Protein AF-A0A7X7XDA5-F1 (afdb_monomer_lite)

Structure (mmCIF, N/CA/C/O backbone):
data_AF-A0A7X7XDA5-F1
#
_entry.id   AF-A0A7X7XDA5-F1
#
loop_
_atom_site.group_PDB
_atom_site.id
_atom_site.type_symbol
_atom_site.label_atom_id
_atom_site.label_alt_id
_atom_site.label_comp_id
_atom_site.label_asym_id
_atom_site.label_entity_id
_atom_site.label_seq_id
_atom_site.pdbx_PDB_ins_code
_atom_site.Cartn_x
_atom_site.Cartn_y
_atom_site.Cartn_z
_atom_site.occupancy
_atom_site.B_iso_or_equiv
_atom_site.auth_seq_id
_atom_site.auth_comp_id
_atom_site.auth_asym_id
_atom_site.auth_atom_id
_atom_site.pdbx_PDB_model_num
ATOM 1 N N . MET A 1 1 ? 16.800 -7.570 -32.319 1.00 39.12 1 MET A N 1
ATOM 2 C CA . MET A 1 1 ? 18.073 -8.322 -32.331 1.00 39.12 1 MET A CA 1
ATOM 3 C C . MET A 1 1 ? 19.099 -7.488 -33.080 1.00 39.12 1 MET A C 1
ATOM 5 O O . MET A 1 1 ? 19.071 -7.454 -34.300 1.00 39.12 1 MET A O 1
ATOM 9 N N . ILE A 1 2 ? 19.906 -6.719 -32.349 1.00 33.66 2 ILE A N 1
ATOM 10 C CA . ILE A 1 2 ? 20.948 -5.842 -32.898 1.00 33.66 2 ILE A CA 1
ATOM 11 C C . ILE A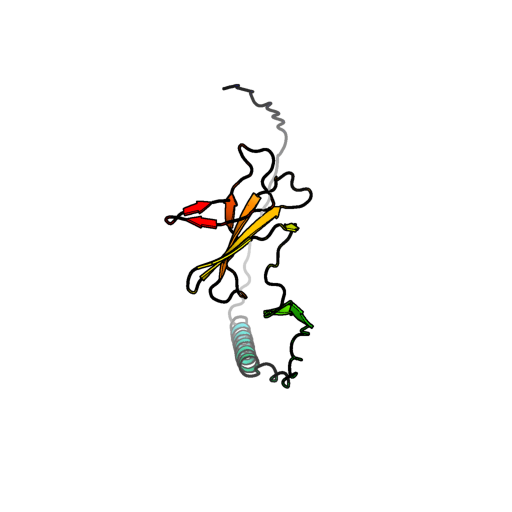 1 2 ? 22.221 -6.151 -32.111 1.00 33.66 2 ILE A C 1
ATOM 13 O O . ILE A 1 2 ? 22.225 -6.102 -30.884 1.00 33.66 2 ILE A O 1
ATOM 17 N N . LEU A 1 3 ? 23.253 -6.562 -32.842 1.00 28.28 3 LEU A N 1
ATOM 18 C CA . LEU A 1 3 ? 24.533 -7.056 -32.353 1.00 28.28 3 LEU A CA 1
ATOM 19 C C . LEU A 1 3 ? 25.552 -5.912 -32.460 1.00 28.28 3 LEU A C 1
ATOM 21 O O . LEU A 1 3 ? 25.827 -5.458 -33.569 1.00 28.28 3 LEU A O 1
ATOM 25 N N . ILE A 1 4 ? 26.128 -5.455 -31.347 1.00 42.25 4 ILE A N 1
ATOM 26 C CA . ILE A 1 4 ? 27.271 -4.527 -31.362 1.00 42.25 4 ILE A CA 1
ATOM 27 C C . ILE A 1 4 ? 28.432 -5.189 -30.611 1.00 42.25 4 ILE A C 1
ATOM 29 O O . ILE A 1 4 ? 28.297 -5.600 -29.461 1.00 42.25 4 ILE A O 1
ATOM 33 N N . ARG A 1 5 ? 29.551 -5.363 -31.327 1.00 36.38 5 ARG A N 1
ATOM 34 C CA . ARG A 1 5 ? 30.795 -6.017 -30.886 1.00 36.38 5 ARG A CA 1
ATOM 35 C C . ARG A 1 5 ? 31.570 -5.172 -29.855 1.00 36.38 5 ARG A C 1
ATOM 37 O O . ARG A 1 5 ? 31.504 -3.947 -29.923 1.00 36.38 5 ARG A O 1
ATOM 44 N N . PRO A 1 6 ? 32.372 -5.803 -28.974 1.00 40.53 6 PRO A N 1
ATOM 45 C CA . PRO A 1 6 ? 33.184 -5.113 -27.974 1.00 40.53 6 PRO A CA 1
ATOM 46 C C . PRO A 1 6 ? 34.532 -4.625 -28.535 1.00 40.53 6 PRO A C 1
ATOM 48 O O . PRO A 1 6 ? 35.171 -5.309 -29.338 1.00 40.53 6 PRO A O 1
ATOM 51 N N . LEU A 1 7 ? 34.985 -3.457 -28.069 1.00 41.34 7 LEU A N 1
ATOM 52 C CA . LEU A 1 7 ? 36.332 -2.936 -28.311 1.00 41.34 7 LEU A CA 1
ATOM 53 C C . LEU A 1 7 ? 37.3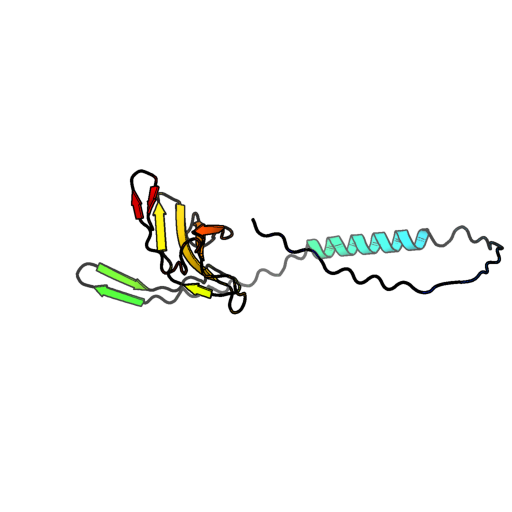05 -3.497 -27.266 1.00 41.34 7 LEU A C 1
ATOM 55 O O . LEU A 1 7 ? 37.193 -3.237 -26.071 1.00 41.34 7 LEU A O 1
ATOM 59 N N . ASN A 1 8 ? 38.258 -4.278 -27.764 1.00 33.28 8 ASN A N 1
ATOM 60 C CA . ASN A 1 8 ? 39.396 -4.840 -27.051 1.00 33.28 8 ASN A CA 1
ATOM 61 C C . ASN A 1 8 ? 40.519 -3.790 -27.002 1.00 33.28 8 ASN A C 1
ATOM 63 O O . ASN A 1 8 ? 40.954 -3.328 -28.057 1.00 33.28 8 ASN A O 1
ATOM 67 N N . HIS A 1 9 ? 41.050 -3.471 -25.821 1.00 40.97 9 HIS A N 1
ATOM 68 C CA . HIS A 1 9 ? 42.387 -2.884 -25.710 1.00 40.97 9 HIS A CA 1
ATOM 69 C C . HIS A 1 9 ? 43.246 -3.709 -24.754 1.00 40.97 9 HIS A C 1
ATOM 71 O O . HIS A 1 9 ? 43.226 -3.555 -23.538 1.00 40.97 9 HIS A O 1
ATOM 77 N N . ASP A 1 10 ? 44.008 -4.601 -25.380 1.00 37.84 10 ASP A N 1
ATOM 78 C CA . ASP A 1 10 ? 45.166 -5.296 -24.844 1.00 37.84 10 ASP A CA 1
ATOM 79 C C . ASP A 1 10 ? 46.350 -4.312 -24.786 1.00 37.84 10 ASP A C 1
ATOM 81 O O . ASP A 1 10 ? 46.727 -3.709 -25.798 1.00 37.84 10 ASP A O 1
ATOM 85 N N . ARG A 1 11 ? 46.950 -4.132 -23.606 1.00 44.34 11 ARG A N 1
ATOM 86 C CA . ARG A 1 11 ? 48.283 -3.529 -23.476 1.00 44.34 11 ARG A CA 1
ATOM 87 C C . ARG A 1 11 ? 49.084 -4.264 -22.402 1.00 44.34 11 ARG A C 1
ATOM 89 O O . ARG A 1 11 ? 49.070 -3.928 -21.223 1.00 44.34 11 ARG A O 1
ATOM 96 N N . LYS A 1 12 ? 49.799 -5.290 -22.863 1.00 36.97 12 LYS A N 1
ATOM 97 C CA . LYS A 1 12 ? 50.924 -5.960 -22.192 1.00 36.97 12 LYS A CA 1
ATOM 98 C C . LYS A 1 12 ? 52.064 -4.999 -21.808 1.00 36.97 12 LYS A C 1
ATOM 100 O O . LYS A 1 12 ? 52.259 -3.995 -22.491 1.00 36.97 12 LYS A O 1
ATOM 105 N N . ARG A 1 13 ? 52.919 -5.502 -20.889 1.00 39.94 13 ARG A N 1
ATOM 106 C CA . ARG A 1 13 ? 54.337 -5.172 -20.537 1.00 39.94 13 ARG A CA 1
ATOM 107 C C . ARG A 1 13 ? 54.482 -4.425 -19.198 1.00 39.94 13 ARG A C 1
ATOM 109 O O . ARG A 1 13 ? 53.873 -3.384 -19.048 1.00 39.94 13 ARG A O 1
ATOM 116 N N . ARG A 1 14 ? 55.288 -4.831 -18.200 1.00 34.84 14 ARG A N 1
ATOM 117 C CA . ARG A 1 14 ? 56.416 -5.789 -18.046 1.00 34.84 14 ARG A CA 1
ATOM 118 C C . ARG A 1 14 ? 56.572 -6.148 -16.541 1.00 34.84 14 ARG A C 1
ATOM 120 O O . ARG A 1 14 ? 56.428 -5.268 -15.704 1.00 34.84 14 ARG A O 1
ATOM 127 N N . LYS A 1 15 ? 56.957 -7.391 -16.234 1.00 41.78 15 LYS A N 1
ATOM 128 C CA . LYS A 1 15 ? 57.876 -7.814 -15.141 1.00 41.78 15 LYS A CA 1
ATOM 129 C C . LYS A 1 15 ? 59.110 -8.417 -15.852 1.00 41.78 15 LYS A C 1
ATOM 131 O O . LYS A 1 15 ? 58.894 -8.833 -17.001 1.00 41.78 15 LYS A O 1
ATOM 136 N N . PRO A 1 16 ? 60.349 -8.416 -15.305 1.00 46.09 16 PRO A N 1
ATOM 137 C CA . PRO A 1 16 ? 60.751 -9.451 -14.319 1.00 46.09 16 PRO A CA 1
ATOM 138 C C . PRO A 1 16 ? 61.961 -9.083 -13.388 1.00 46.09 16 PRO A C 1
ATOM 140 O O . PRO A 1 16 ? 62.569 -8.033 -13.574 1.00 46.09 16 PRO A O 1
ATOM 143 N N . ASP A 1 17 ? 62.103 -9.737 -12.221 1.00 41.41 17 ASP A N 1
ATOM 144 C CA . ASP A 1 17 ? 63.269 -10.546 -11.727 1.00 41.41 17 ASP A CA 1
ATOM 145 C C . ASP A 1 17 ? 63.807 -9.855 -10.436 1.00 41.41 17 ASP A C 1
ATOM 147 O O . ASP A 1 17 ? 63.590 -8.655 -10.288 1.00 41.41 17 ASP A O 1
ATOM 151 N N . ASP A 1 18 ? 64.421 -10.446 -9.407 1.00 36.78 18 ASP A N 1
ATOM 152 C CA . ASP A 1 18 ? 64.931 -11.791 -9.140 1.00 36.78 18 ASP A CA 1
ATOM 153 C C . ASP A 1 18 ? 65.142 -11.980 -7.611 1.00 36.78 18 ASP A C 1
ATOM 155 O O . ASP A 1 18 ? 65.090 -11.017 -6.845 1.00 36.78 18 ASP A O 1
ATOM 159 N N . GLU A 1 19 ? 65.330 -13.245 -7.227 1.00 42.03 19 GLU A N 1
ATOM 160 C CA . GLU A 1 19 ? 65.972 -13.873 -6.048 1.00 42.03 19 GLU A CA 1
ATOM 161 C C . GLU A 1 19 ? 66.459 -13.045 -4.827 1.00 42.03 19 GLU A C 1
ATOM 163 O O . GLU A 1 19 ? 67.133 -12.032 -4.951 1.00 42.03 19 GLU A O 1
ATOM 168 N N . ASP A 1 20 ? 66.192 -13.530 -3.598 1.00 40.00 20 ASP A N 1
ATOM 169 C CA . ASP A 1 20 ? 67.144 -14.411 -2.881 1.00 40.00 20 ASP A CA 1
ATOM 170 C C . ASP A 1 20 ? 66.702 -14.764 -1.437 1.00 40.00 20 ASP A C 1
ATOM 172 O O . ASP A 1 20 ? 66.225 -13.929 -0.664 1.00 40.00 20 ASP A O 1
ATOM 176 N N . ARG A 1 21 ? 66.891 -16.031 -1.045 1.00 43.22 21 ARG A N 1
ATOM 177 C CA . ARG A 1 21 ? 66.761 -16.545 0.338 1.00 43.22 21 ARG A CA 1
ATOM 178 C C . ARG A 1 21 ? 68.154 -16.864 0.883 1.00 43.22 21 ARG A C 1
ATOM 180 O O . ARG A 1 21 ? 68.959 -17.441 0.164 1.00 43.22 21 ARG A O 1
ATOM 187 N N . PRO A 1 22 ? 68.341 -16.768 2.211 1.00 43.38 22 PRO A N 1
ATOM 188 C CA . PRO A 1 22 ? 69.025 -17.862 2.903 1.00 43.38 22 PRO A CA 1
ATOM 189 C C . PRO A 1 22 ? 68.310 -18.349 4.173 1.00 43.38 22 PRO A C 1
ATOM 191 O O . PRO A 1 22 ? 67.566 -17.632 4.843 1.00 43.38 22 PRO A O 1
ATOM 194 N N . HIS A 1 23 ? 68.552 -19.623 4.490 1.00 39.31 23 HIS A N 1
ATOM 195 C CA . HIS A 1 23 ? 68.015 -20.372 5.625 1.00 39.31 23 HIS A CA 1
ATOM 196 C C . HIS A 1 23 ? 69.000 -20.461 6.817 1.00 39.31 23 HIS A C 1
ATOM 198 O O . HIS A 1 23 ? 70.199 -20.614 6.613 1.00 39.31 23 HIS A O 1
ATOM 204 N N . HIS A 1 24 ? 68.406 -20.564 8.026 1.00 36.28 24 HIS A N 1
ATOM 205 C CA . HIS A 1 24 ? 68.877 -21.177 9.300 1.00 36.28 24 HIS A CA 1
ATOM 206 C C . HIS A 1 24 ? 69.605 -20.296 10.349 1.00 36.28 24 HIS A C 1
ATOM 208 O O . HIS A 1 24 ? 70.224 -19.312 9.965 1.00 36.28 24 HIS A O 1
ATOM 214 N N . PRO A 1 25 ? 69.603 -20.646 11.671 1.00 43.91 25 PRO A N 1
ATOM 215 C CA . PRO A 1 25 ? 68.937 -21.752 12.385 1.00 43.91 25 PRO A CA 1
ATOM 216 C C . PRO A 1 25 ? 68.057 -21.335 13.599 1.00 43.91 25 PRO A C 1
ATOM 218 O O . PRO A 1 25 ? 67.990 -20.188 14.026 1.00 43.91 25 PRO A O 1
ATOM 221 N N . ARG A 1 26 ? 67.357 -22.334 14.158 1.00 42.75 26 ARG A N 1
ATOM 222 C CA . ARG A 1 26 ? 66.425 -22.266 15.299 1.00 42.75 26 ARG A CA 1
ATOM 223 C C . ARG A 1 26 ? 67.131 -22.009 16.640 1.00 42.75 26 ARG A C 1
ATOM 225 O O . ARG A 1 26 ? 68.045 -22.751 16.987 1.00 42.75 26 ARG A O 1
ATOM 232 N N . LEU A 1 27 ? 66.575 -21.114 17.462 1.00 40.00 27 LEU A N 1
ATOM 233 C CA . LEU A 1 27 ? 66.755 -21.118 18.919 1.00 40.00 27 LEU A CA 1
ATOM 234 C C . LEU A 1 27 ? 65.512 -21.714 19.595 1.00 40.00 27 LEU A C 1
ATOM 236 O O . LEU A 1 27 ? 64.383 -21.268 19.393 1.00 40.00 27 LEU A O 1
ATOM 240 N N . ARG A 1 28 ? 65.743 -22.771 20.378 1.00 46.34 28 ARG A N 1
ATOM 241 C CA . ARG A 1 28 ? 64.771 -23.395 21.279 1.00 46.34 28 ARG A CA 1
ATOM 242 C C . ARG A 1 28 ? 64.425 -22.421 22.408 1.00 46.34 28 ARG A C 1
ATOM 244 O O . ARG A 1 28 ? 65.319 -21.958 23.103 1.00 46.34 28 ARG A O 1
ATOM 251 N N . SER A 1 29 ? 63.139 -22.222 22.667 1.00 39.53 29 SER A N 1
ATOM 252 C CA . SER A 1 29 ? 62.645 -21.868 24.000 1.00 39.53 29 SER A CA 1
ATOM 253 C C . SER A 1 29 ? 61.237 -22.431 24.155 1.00 39.53 29 SER A C 1
ATOM 255 O O . SER A 1 29 ? 60.254 -21.926 23.616 1.00 39.53 29 SER A O 1
ATOM 257 N N . CYS A 1 30 ? 61.192 -23.586 24.810 1.00 46.97 30 CYS A N 1
ATOM 258 C CA . CYS A 1 30 ? 60.008 -24.337 25.179 1.00 46.97 30 CYS A CA 1
ATOM 259 C C . CYS A 1 30 ? 59.694 -23.976 26.640 1.00 46.97 30 CYS A C 1
ATOM 261 O O . CYS A 1 30 ? 60.605 -24.003 27.462 1.00 46.97 30 CYS A O 1
ATOM 263 N N . GLY A 1 31 ? 58.439 -23.653 26.971 1.00 49.94 31 GLY A N 1
ATOM 264 C CA . GLY A 1 31 ? 57.946 -23.784 28.351 1.00 49.94 31 GLY A CA 1
ATOM 265 C C . GLY A 1 31 ? 57.197 -22.604 28.976 1.00 49.94 31 GLY A C 1
ATOM 266 O O . GLY A 1 31 ? 56.306 -22.859 29.775 1.00 49.94 31 GLY A O 1
ATOM 267 N N . HIS A 1 32 ? 57.460 -21.339 28.617 1.00 46.62 32 HIS A N 1
ATOM 268 C CA . HIS A 1 32 ? 56.963 -20.216 29.444 1.00 46.62 32 HIS A CA 1
ATOM 269 C C . HIS A 1 32 ? 55.781 -19.400 28.872 1.00 46.62 32 HIS A C 1
ATOM 271 O O . HIS A 1 32 ? 55.113 -18.685 29.619 1.00 46.62 32 HIS A O 1
ATOM 277 N N . GLN A 1 33 ? 55.459 -19.524 27.576 1.00 48.72 33 GLN A N 1
ATOM 278 C CA . GLN A 1 33 ? 54.419 -18.702 26.922 1.00 48.72 33 GLN A CA 1
ATOM 279 C C . GLN A 1 33 ? 52.989 -19.270 26.978 1.00 48.72 33 GLN A C 1
ATOM 281 O O . GLN A 1 33 ? 52.034 -18.546 26.693 1.00 48.72 33 GLN A O 1
ATOM 286 N N . ARG A 1 34 ? 52.801 -20.550 27.328 1.00 49.25 34 ARG A N 1
ATOM 287 C CA . ARG A 1 34 ? 51.456 -21.160 27.346 1.00 49.25 34 ARG A CA 1
ATOM 288 C C . ARG A 1 34 ? 50.660 -20.854 28.618 1.00 49.25 34 ARG A C 1
ATOM 290 O O . ARG A 1 34 ? 49.444 -20.757 28.528 1.00 49.25 34 ARG A O 1
ATOM 297 N N . LEU A 1 35 ? 51.326 -20.621 29.752 1.00 47.84 35 LEU A N 1
ATOM 298 C CA . LEU A 1 35 ? 50.655 -20.392 31.040 1.00 47.84 35 LEU A CA 1
ATOM 299 C C . LEU A 1 35 ? 50.043 -18.980 31.164 1.00 47.84 35 LEU A C 1
ATOM 301 O O . LEU A 1 35 ? 48.992 -18.799 31.773 1.00 47.84 35 LEU A O 1
ATOM 305 N N . TRP A 1 36 ? 50.664 -17.978 30.534 1.00 44.03 36 TRP A N 1
ATOM 306 C CA . TRP A 1 36 ? 50.188 -16.587 30.569 1.00 44.03 36 TRP A CA 1
ATOM 307 C C . TRP A 1 36 ? 48.937 -16.369 29.709 1.00 44.03 36 TRP A C 1
ATOM 309 O O . TRP A 1 36 ? 48.087 -15.545 30.041 1.00 44.03 36 TRP A O 1
ATOM 319 N N . ARG A 1 37 ? 48.776 -17.150 28.632 1.00 49.97 37 ARG A N 1
ATOM 320 C CA . ARG A 1 37 ? 47.586 -17.084 27.771 1.00 49.97 37 ARG A CA 1
ATOM 321 C C . ARG A 1 37 ? 46.349 -17.688 28.434 1.00 49.97 37 ARG A C 1
ATOM 323 O O . ARG A 1 37 ? 45.258 -17.173 28.231 1.00 49.97 37 ARG A O 1
ATOM 330 N N . THR A 1 38 ? 46.504 -18.728 29.253 1.00 53.03 38 THR A N 1
ATOM 331 C CA . THR A 1 38 ? 45.379 -19.354 29.967 1.00 53.03 38 THR A CA 1
ATOM 332 C C . THR A 1 38 ? 44.853 -18.497 31.118 1.00 53.03 38 THR A C 1
ATOM 334 O O . THR A 1 38 ? 43.642 -18.412 31.292 1.00 53.03 38 THR A O 1
ATOM 337 N N . ILE A 1 39 ? 45.726 -17.798 31.856 1.00 57.38 39 ILE A N 1
ATOM 338 C CA . ILE A 1 39 ? 45.297 -16.891 32.938 1.00 57.38 39 ILE A CA 1
ATOM 339 C C . ILE A 1 39 ? 44.615 -15.640 32.362 1.00 57.38 39 ILE A C 1
ATOM 341 O O . ILE A 1 39 ? 43.573 -15.226 32.865 1.00 57.38 39 ILE A O 1
ATOM 345 N N . GLY A 1 40 ? 45.136 -15.090 31.257 1.00 51.47 40 GLY A N 1
ATOM 346 C CA . GLY A 1 40 ? 44.501 -13.967 30.560 1.00 51.47 40 GLY A CA 1
ATOM 347 C C . GLY A 1 40 ? 43.111 -14.301 30.001 1.00 51.47 40 GLY A C 1
ATOM 348 O O . GLY A 1 40 ? 42.211 -13.470 30.072 1.00 51.47 40 GLY A O 1
ATOM 349 N N . LEU A 1 41 ? 42.907 -15.527 29.505 1.00 55.84 41 LEU A N 1
ATOM 350 C CA . LEU A 1 41 ? 41.612 -15.972 28.975 1.00 55.84 41 LEU A CA 1
ATOM 351 C C . LEU A 1 41 ? 40.568 -16.213 30.085 1.00 55.84 41 LEU A C 1
ATOM 353 O O . LEU A 1 41 ? 39.396 -15.900 29.896 1.00 55.84 41 LEU A O 1
ATOM 357 N N . LEU A 1 42 ? 40.988 -16.717 31.253 1.00 55.56 42 LEU A N 1
ATOM 358 C CA . LEU A 1 42 ? 40.102 -16.931 32.408 1.00 55.56 42 LEU A CA 1
ATOM 359 C C . LEU A 1 42 ? 39.654 -15.614 33.066 1.00 55.56 42 LEU A C 1
ATOM 361 O O . LEU A 1 42 ? 38.502 -15.504 33.478 1.00 55.56 42 LEU A O 1
ATOM 365 N N . LEU A 1 43 ? 40.514 -14.589 33.101 1.00 52.25 43 LEU A N 1
ATOM 366 C CA . LEU A 1 43 ? 40.148 -13.251 33.592 1.00 52.25 43 LEU A CA 1
ATOM 367 C C . LEU A 1 43 ? 39.185 -12.510 32.646 1.00 52.25 43 LEU A C 1
ATOM 369 O O . LEU A 1 43 ? 38.296 -11.802 33.113 1.00 52.25 43 LEU A O 1
ATOM 373 N N . LEU A 1 44 ? 39.308 -12.712 31.330 1.00 52.75 44 LEU A N 1
ATOM 374 C CA . LEU A 1 44 ? 38.376 -12.160 30.337 1.00 52.75 44 LEU A CA 1
ATOM 375 C C . LEU A 1 44 ? 36.983 -12.810 30.406 1.00 52.75 44 LEU A C 1
ATOM 377 O O . LEU A 1 44 ? 35.977 -12.113 30.275 1.00 52.75 44 LEU A O 1
ATOM 381 N N . LEU A 1 45 ? 36.901 -14.117 30.674 1.00 54.44 45 LEU A N 1
ATOM 382 C CA . LEU A 1 45 ? 35.618 -14.807 30.856 1.00 54.44 45 LEU A CA 1
ATOM 383 C C . LEU A 1 45 ? 34.909 -14.388 32.157 1.00 54.44 45 LEU A C 1
ATOM 385 O O . LEU A 1 45 ? 33.706 -14.149 32.136 1.00 54.44 45 LEU A O 1
ATOM 389 N N . ALA A 1 46 ? 35.642 -14.177 33.256 1.00 50.69 46 ALA A N 1
ATOM 390 C CA . ALA A 1 46 ? 35.047 -13.717 34.517 1.00 50.69 46 ALA A CA 1
ATOM 391 C C . ALA A 1 46 ? 34.503 -12.271 34.454 1.00 50.69 46 ALA A C 1
ATOM 393 O O . ALA A 1 46 ? 33.512 -11.949 35.106 1.00 50.69 46 ALA A O 1
ATOM 394 N N . LEU A 1 47 ? 35.106 -11.399 33.634 1.00 48.00 47 LEU A N 1
ATOM 395 C CA . LEU A 1 47 ? 34.586 -10.047 33.368 1.00 48.00 47 LEU A CA 1
ATOM 396 C C . LEU A 1 47 ? 33.353 -10.046 32.449 1.00 48.00 47 LEU A C 1
ATOM 398 O O . LEU A 1 47 ? 32.578 -9.091 32.472 1.00 48.00 47 LEU A O 1
ATOM 402 N N . SER A 1 48 ? 33.147 -11.116 31.676 1.00 47.69 48 SER A N 1
ATOM 403 C CA . SER A 1 48 ? 31.968 -11.279 30.817 1.00 47.69 48 SER A CA 1
ATOM 404 C C . SER A 1 48 ? 30.715 -11.588 31.643 1.00 47.69 48 SER A C 1
ATOM 406 O O . SER A 1 48 ? 29.666 -10.997 31.402 1.00 47.69 48 SER A O 1
ATOM 408 N N . ASP A 1 49 ? 30.828 -12.445 32.664 1.00 43.62 49 ASP A N 1
ATOM 409 C CA . ASP A 1 49 ? 29.686 -12.829 33.511 1.00 43.62 49 ASP A CA 1
ATOM 410 C C . ASP A 1 49 ? 29.225 -11.703 34.450 1.00 43.62 49 ASP A C 1
ATOM 412 O O . ASP A 1 49 ? 28.028 -11.545 34.697 1.00 43.62 49 ASP A O 1
ATOM 416 N N . ALA A 1 50 ? 30.141 -10.853 34.925 1.00 46.91 50 ALA A N 1
ATOM 417 C CA . ALA A 1 50 ? 29.775 -9.705 35.759 1.00 46.91 50 ALA A CA 1
ATOM 418 C C . ALA A 1 50 ? 29.025 -8.607 34.975 1.00 46.91 50 ALA A C 1
ATOM 420 O O . ALA A 1 50 ? 28.193 -7.902 35.545 1.00 46.91 50 ALA A O 1
ATOM 421 N N . ALA A 1 51 ? 29.280 -8.476 33.668 1.00 47.62 51 ALA A N 1
ATOM 422 C CA . ALA A 1 51 ? 28.598 -7.507 32.808 1.00 47.62 51 ALA A CA 1
ATOM 423 C C . ALA A 1 51 ? 27.210 -7.986 32.334 1.00 47.62 51 ALA A C 1
ATOM 425 O O . ALA A 1 51 ? 26.369 -7.161 31.988 1.00 47.62 51 ALA A O 1
ATOM 426 N N . VAL A 1 52 ? 26.947 -9.299 32.347 1.00 49.72 52 VAL A N 1
ATOM 427 C CA . VAL A 1 52 ? 25.660 -9.885 31.922 1.00 49.72 52 VAL A CA 1
ATOM 428 C C . VAL A 1 52 ? 24.594 -9.838 33.030 1.00 49.72 52 VAL A C 1
ATOM 430 O O . VAL A 1 52 ? 23.402 -9.835 32.728 1.00 49.72 52 VAL A O 1
ATOM 433 N N . LEU A 1 53 ? 24.985 -9.724 34.305 1.00 49.34 53 LEU A N 1
ATOM 434 C CA . LEU A 1 53 ? 24.047 -9.637 35.439 1.00 49.34 53 LEU A CA 1
ATOM 435 C C . LEU A 1 53 ? 23.695 -8.207 35.876 1.00 49.34 53 LEU A C 1
ATOM 437 O O . LEU A 1 53 ? 22.734 -8.015 36.621 1.00 49.34 53 LEU A O 1
ATOM 441 N N . ALA A 1 54 ? 24.408 -7.193 35.386 1.00 48.97 54 ALA A N 1
ATOM 442 C CA . ALA A 1 54 ? 24.019 -5.798 35.550 1.00 48.97 54 ALA A CA 1
ATOM 443 C C . ALA A 1 54 ? 23.129 -5.377 34.372 1.00 48.97 54 ALA A C 1
ATOM 445 O O . ALA A 1 54 ? 23.565 -4.693 33.447 1.00 48.97 54 ALA A O 1
ATOM 446 N N . GLY A 1 55 ? 21.865 -5.811 34.393 1.00 54.31 55 GLY A N 1
ATOM 447 C CA . GLY A 1 55 ? 20.853 -5.237 33.509 1.00 54.31 55 GLY A CA 1
ATOM 448 C C . GLY A 1 55 ? 20.843 -3.706 33.652 1.00 54.31 55 GLY A C 1
ATOM 449 O O . GLY A 1 55 ? 21.077 -3.205 34.758 1.00 54.31 55 GLY A O 1
ATOM 450 N N . PRO A 1 56 ? 20.611 -2.943 32.566 1.00 60.19 56 PRO A N 1
ATOM 451 C CA . PRO A 1 56 ? 20.543 -1.489 32.653 1.00 60.19 56 PRO A CA 1
ATOM 452 C C . PRO A 1 56 ? 19.542 -1.100 33.749 1.00 60.19 56 PRO A C 1
ATOM 454 O O . PRO A 1 56 ? 18.492 -1.746 33.849 1.00 60.19 56 PRO A O 1
ATOM 457 N N . PRO A 1 57 ? 19.840 -0.085 34.586 1.00 53.06 57 PRO A N 1
ATOM 458 C CA . PRO A 1 57 ? 18.897 0.358 35.600 1.00 53.06 57 PRO A CA 1
ATOM 459 C C . PRO A 1 57 ? 17.575 0.648 34.900 1.00 53.06 57 PRO A C 1
ATOM 461 O O . PRO A 1 57 ? 17.552 1.372 33.900 1.00 53.06 57 PRO A O 1
ATOM 464 N N . ALA A 1 58 ? 16.501 0.020 35.388 1.00 53.19 58 ALA A N 1
ATOM 465 C CA . ALA A 1 58 ? 15.155 0.232 34.889 1.00 53.19 58 ALA A CA 1
ATOM 466 C C . ALA A 1 58 ? 14.944 1.741 34.783 1.00 53.19 58 ALA A C 1
ATOM 468 O O . ALA A 1 58 ? 14.952 2.440 35.798 1.00 53.19 58 ALA A O 1
ATOM 469 N N . ALA A 1 59 ? 14.850 2.245 33.549 1.00 53.84 59 ALA A N 1
ATOM 470 C CA . ALA A 1 59 ? 14.562 3.643 33.312 1.00 53.84 59 ALA A CA 1
ATOM 471 C C . ALA A 1 59 ? 13.280 3.940 34.086 1.00 53.84 59 ALA A C 1
ATOM 473 O O . ALA A 1 59 ? 12.232 3.358 33.793 1.00 53.84 59 ALA A O 1
ATOM 474 N N . ALA A 1 60 ? 13.405 4.764 35.131 1.00 48.94 60 ALA A N 1
ATOM 475 C CA . ALA A 1 60 ? 12.287 5.217 35.934 1.00 48.94 60 ALA A CA 1
ATOM 476 C C . ALA A 1 60 ? 11.190 5.647 34.964 1.00 48.94 60 ALA A C 1
ATOM 478 O O . ALA A 1 60 ? 11.443 6.462 34.075 1.00 48.94 60 ALA A O 1
ATOM 479 N N . GLY A 1 61 ? 10.030 4.995 35.072 1.00 48.16 61 GLY A N 1
ATOM 480 C CA . GLY A 1 61 ? 8.954 5.086 34.101 1.00 48.16 61 GLY A CA 1
ATOM 481 C C . GLY A 1 61 ? 8.587 6.536 33.841 1.00 48.16 61 GLY A C 1
ATOM 482 O O . GLY A 1 61 ? 7.837 7.140 34.604 1.00 48.16 61 GLY A O 1
ATOM 483 N N . ALA A 1 62 ? 9.100 7.085 32.743 1.00 50.19 62 ALA A N 1
ATOM 484 C CA . ALA A 1 62 ? 8.541 8.278 32.158 1.00 50.19 62 ALA A CA 1
ATOM 485 C C . ALA A 1 62 ? 7.123 7.887 31.749 1.00 50.19 62 ALA A C 1
ATOM 487 O O . ALA A 1 62 ? 6.926 7.104 30.815 1.00 50.19 62 ALA A O 1
ATOM 488 N N . THR A 1 63 ? 6.134 8.374 32.491 1.00 50.31 63 THR A N 1
ATOM 489 C CA . THR A 1 63 ? 4.735 8.340 32.085 1.00 50.31 63 THR A CA 1
ATOM 490 C C . THR A 1 63 ? 4.665 9.009 30.720 1.00 50.31 63 THR A C 1
ATOM 492 O O . THR A 1 63 ? 4.724 10.231 30.596 1.00 50.31 63 THR A O 1
ATOM 495 N N . ARG A 1 64 ? 4.639 8.192 29.660 1.00 60.31 64 ARG A N 1
ATOM 496 C CA . ARG A 1 64 ? 4.553 8.668 28.283 1.00 60.31 64 ARG A CA 1
ATOM 497 C C . ARG A 1 64 ? 3.270 9.479 28.190 1.00 60.31 64 ARG A C 1
ATOM 499 O O . ARG A 1 64 ? 2.182 8.912 28.290 1.00 60.31 64 ARG A O 1
ATOM 506 N N . ALA A 1 65 ? 3.412 10.796 28.046 1.00 63.00 65 ALA A N 1
ATOM 507 C CA . ALA A 1 65 ? 2.286 11.694 27.858 1.00 63.00 65 ALA A CA 1
ATOM 508 C C . ALA A 1 65 ? 1.374 11.119 26.767 1.00 63.00 65 ALA A C 1
ATOM 510 O O . ALA A 1 65 ? 1.857 10.660 25.722 1.00 63.00 65 ALA A O 1
ATOM 511 N N . ALA A 1 66 ? 0.067 11.089 27.038 1.00 63.28 66 ALA A N 1
ATOM 512 C CA . ALA A 1 66 ? -0.906 10.610 26.071 1.00 63.28 66 ALA A CA 1
ATOM 513 C C . ALA A 1 66 ? -0.707 11.375 24.748 1.00 63.28 66 ALA A C 1
ATOM 515 O O . ALA A 1 66 ? -0.480 12.589 24.780 1.00 63.28 66 ALA A O 1
ATOM 516 N N . PRO A 1 67 ? -0.745 10.700 23.584 1.00 69.44 67 PRO A N 1
ATOM 517 C CA . PRO A 1 67 ? -0.453 11.368 22.326 1.00 69.44 67 PRO A CA 1
ATOM 518 C C . PRO A 1 67 ? -1.467 12.487 22.098 1.00 69.44 67 PRO A C 1
ATOM 520 O O . PRO A 1 67 ? -2.668 12.256 22.268 1.00 69.44 67 PRO A O 1
ATOM 523 N N . ALA A 1 68 ? -0.988 13.668 21.701 1.00 80.31 68 ALA A N 1
ATOM 524 C CA . ALA A 1 68 ? -1.837 14.818 21.418 1.00 80.31 68 ALA A CA 1
ATOM 525 C C . ALA A 1 68 ? -2.953 14.413 20.443 1.00 80.31 68 ALA A C 1
ATOM 527 O O . ALA A 1 68 ? -2.683 13.902 19.354 1.00 80.31 68 ALA A O 1
ATOM 528 N N . SER A 1 69 ? -4.201 14.616 20.860 1.00 87.88 69 SER A N 1
ATOM 529 C CA . SER A 1 69 ? -5.384 14.326 20.057 1.00 87.88 69 SER A CA 1
ATOM 530 C C . SER A 1 69 ? -6.188 15.605 19.861 1.00 87.88 69 SER A C 1
ATOM 532 O O . SER A 1 69 ? -6.324 16.417 20.775 1.00 87.88 69 SER A O 1
ATOM 534 N N . LYS A 1 70 ? -6.690 15.804 18.646 1.00 92.75 70 LYS A N 1
ATOM 535 C CA . LYS A 1 70 ? -7.689 16.820 18.318 1.00 92.75 70 LYS A CA 1
ATOM 536 C C . LYS A 1 70 ? -8.937 16.097 17.852 1.00 92.75 70 LYS A C 1
ATOM 538 O O . LYS A 1 70 ? -8.833 15.144 17.084 1.00 92.75 70 LYS A O 1
ATOM 543 N N . SER A 1 71 ? -10.102 16.544 18.298 1.00 93.81 71 SER A N 1
ATOM 544 C CA . SER A 1 71 ? -11.375 16.019 17.816 1.00 93.81 71 SER A CA 1
ATOM 545 C C . SER A 1 71 ? -12.318 17.148 17.433 1.00 93.81 71 SER A C 1
ATOM 547 O O . SER A 1 71 ? -12.227 18.249 17.976 1.00 93.81 71 SER A O 1
ATOM 549 N N . VAL A 1 72 ? -13.182 16.886 16.458 1.00 96.06 72 VAL A N 1
ATOM 550 C CA . VAL A 1 72 ? -14.223 17.810 16.008 1.00 96.06 72 VAL A CA 1
ATOM 551 C C . VAL A 1 72 ? -15.481 17.021 15.666 1.00 96.06 72 VAL A C 1
ATOM 553 O O . VAL A 1 72 ? -15.409 15.968 15.030 1.00 96.06 72 VAL A O 1
ATOM 556 N N . SER A 1 73 ? -16.635 17.523 16.092 1.00 96.44 73 SER A N 1
ATOM 557 C CA . SER A 1 73 ? -17.925 16.962 15.696 1.00 96.44 73 SER A CA 1
ATOM 558 C C . SER A 1 73 ? -18.280 17.427 14.286 1.00 96.44 73 SER A C 1
ATOM 560 O O . SER A 1 73 ? -18.239 18.621 13.994 1.00 96.44 73 SER A O 1
ATOM 562 N N . VAL A 1 74 ? -18.637 16.490 13.411 1.00 95.94 74 VAL A N 1
ATOM 563 C CA . VAL A 1 74 ? -19.041 16.747 12.023 1.00 95.94 74 VAL A CA 1
ATOM 564 C C . VAL A 1 74 ? -20.370 16.034 11.784 1.00 95.94 74 VAL A C 1
ATOM 566 O O . VAL A 1 74 ? -20.420 14.821 11.577 1.00 95.94 74 VAL A O 1
ATOM 569 N N . GLY A 1 75 ? -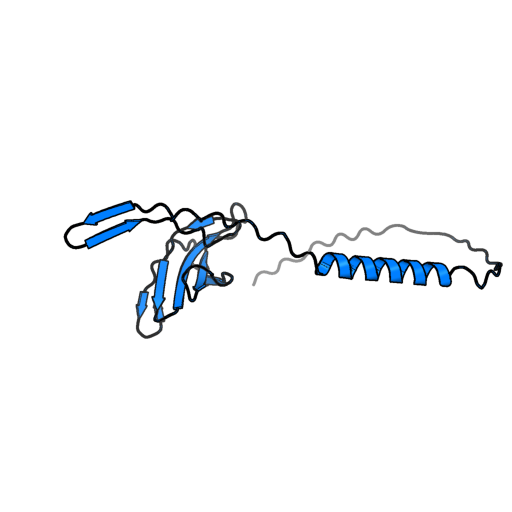21.471 16.785 11.872 1.00 94.31 75 GLY A N 1
ATOM 570 C CA . GLY A 1 75 ? -22.817 16.206 11.898 1.00 94.31 75 GLY A CA 1
ATOM 571 C C . GLY A 1 75 ? -22.997 15.277 13.104 1.00 94.31 75 GLY A C 1
ATOM 572 O O . GLY A 1 75 ? -22.722 15.671 14.233 1.00 94.31 75 GLY A O 1
ATOM 573 N N . GLY A 1 76 ? -23.433 14.037 12.858 1.00 95.56 76 GLY A N 1
ATOM 574 C CA . GLY A 1 76 ? -23.564 12.984 13.878 1.00 95.56 76 GLY A CA 1
ATOM 575 C C . GLY A 1 76 ? -22.279 12.198 14.178 1.00 95.56 76 GLY A C 1
ATOM 576 O O . GLY A 1 76 ? -22.341 11.195 14.882 1.00 95.56 76 GLY A O 1
ATOM 577 N N . TRP A 1 77 ? -21.131 12.611 13.634 1.00 96.06 77 TRP A N 1
ATOM 578 C CA . TRP A 1 77 ? -19.851 11.908 13.764 1.00 96.06 77 TRP A CA 1
ATOM 579 C C . TRP A 1 77 ? -18.832 12.729 14.554 1.00 96.06 77 TRP A C 1
ATOM 581 O O . TRP A 1 77 ? -18.923 13.953 14.619 1.00 96.06 77 TRP A O 1
ATOM 591 N N . VAL A 1 78 ? -17.813 12.062 15.101 1.00 95.06 78 VAL A N 1
ATOM 592 C CA . VAL A 1 78 ? -16.635 12.711 15.691 1.00 95.06 78 VAL A CA 1
ATOM 593 C C . VAL A 1 78 ? -15.411 12.328 14.871 1.00 95.06 78 VAL A C 1
ATOM 595 O O . VAL A 1 78 ? -15.026 11.161 14.822 1.00 95.06 78 VAL A O 1
ATOM 598 N N . ALA A 1 79 ? -14.786 13.313 14.234 1.00 94.00 79 ALA A N 1
ATOM 599 C CA . ALA A 1 79 ? -13.497 13.138 13.586 1.00 94.00 79 ALA A CA 1
ATOM 600 C C . ALA A 1 79 ? -12.391 13.323 14.627 1.00 94.00 79 ALA A C 1
ATOM 602 O O . ALA A 1 79 ? -12.371 14.329 15.335 1.00 94.00 79 ALA A O 1
ATOM 603 N N . VAL A 1 80 ? -11.464 12.368 14.717 1.00 91.75 80 VAL A N 1
ATOM 604 C CA . VAL A 1 80 ? -10.324 12.412 15.642 1.00 91.75 80 VAL A CA 1
ATOM 605 C C . VAL A 1 80 ? -9.029 12.357 14.842 1.00 91.75 80 VAL A C 1
ATOM 607 O O . VAL A 1 80 ? -8.833 11.463 14.025 1.00 91.75 80 VAL A O 1
ATOM 610 N N . SER A 1 81 ? -8.126 13.297 15.105 1.00 91.06 81 SER A N 1
ATOM 611 C CA . SER A 1 81 ? -6.755 13.289 14.606 1.00 91.06 81 SER A CA 1
ATOM 612 C C . SER A 1 81 ? -5.799 13.113 15.775 1.00 91.06 81 SER A C 1
ATOM 614 O O . SER A 1 81 ? -5.808 13.895 16.729 1.00 91.06 81 SER A O 1
ATOM 616 N N . GLN A 1 82 ? -4.979 12.069 15.717 1.00 89.25 82 GLN A N 1
ATOM 617 C CA . GLN A 1 82 ? -3.986 11.773 16.737 1.00 89.25 82 GLN A CA 1
ATOM 618 C C . GLN A 1 82 ? -2.733 11.211 16.078 1.00 89.25 82 GLN A C 1
ATOM 620 O O . GLN A 1 82 ? -2.764 10.149 15.457 1.00 89.25 82 GLN A O 1
ATOM 625 N N . TYR A 1 83 ? -1.610 11.898 16.262 1.00 88.25 83 TYR A N 1
ATOM 626 C CA . TYR A 1 83 ? -0.322 11.336 15.882 1.00 88.25 83 TYR A CA 1
ATOM 627 C C . TYR A 1 83 ? 0.069 10.251 16.888 1.00 88.25 83 TYR A C 1
ATOM 629 O O . TYR A 1 83 ? 0.152 10.507 18.090 1.00 88.25 83 TYR A O 1
ATOM 637 N N . ARG A 1 84 ? 0.304 9.029 16.404 1.00 84.62 84 ARG A N 1
ATOM 638 C CA . ARG A 1 84 ? 0.775 7.909 17.233 1.00 84.62 84 ARG A CA 1
ATOM 639 C C . ARG A 1 84 ? 2.284 7.752 17.122 1.00 84.62 84 ARG A C 1
ATOM 641 O O . ARG A 1 84 ? 2.985 7.866 18.126 1.00 84.62 84 ARG A O 1
ATOM 648 N N . GLN A 1 85 ? 2.751 7.485 15.907 1.00 89.25 85 GLN A N 1
ATOM 649 C CA . GLN A 1 85 ? 4.159 7.375 15.543 1.00 89.25 85 GLN A CA 1
ATOM 650 C C . GLN A 1 85 ? 4.313 7.304 14.022 1.00 89.25 85 GLN A C 1
ATOM 652 O O . GLN A 1 85 ? 3.344 7.066 13.300 1.00 89.25 85 GLN A O 1
ATOM 657 N N . LYS A 1 86 ? 5.549 7.461 13.553 1.00 90.19 86 LYS A N 1
ATOM 658 C CA . LYS A 1 86 ? 5.955 7.132 12.189 1.00 90.19 86 LYS A CA 1
ATOM 659 C C . LYS A 1 86 ? 6.110 5.612 12.076 1.00 90.19 86 LYS A C 1
ATOM 661 O O . LYS A 1 86 ? 6.713 4.999 12.949 1.00 90.19 86 LYS A O 1
ATOM 666 N N . VAL A 1 87 ? 5.547 5.021 11.023 1.00 91.94 87 VAL A N 1
ATOM 667 C CA . VAL A 1 87 ? 5.512 3.554 10.826 1.00 91.94 87 VAL A CA 1
ATOM 668 C C . VAL A 1 87 ? 6.350 3.068 9.641 1.00 91.94 87 VAL A C 1
ATOM 670 O O . VAL A 1 87 ? 6.597 1.876 9.509 1.00 91.94 87 VAL A O 1
ATOM 673 N N . LEU A 1 88 ? 6.838 3.983 8.801 1.00 89.38 88 LEU A N 1
ATOM 674 C CA . LEU A 1 88 ? 7.706 3.682 7.662 1.00 89.38 88 LEU A CA 1
ATOM 675 C C . LEU A 1 88 ? 9.002 4.484 7.785 1.00 89.38 88 LEU A C 1
ATOM 677 O O . LEU A 1 88 ? 8.967 5.712 7.857 1.00 89.38 88 LEU A O 1
ATOM 681 N N . TYR A 1 89 ? 10.143 3.793 7.808 1.00 88.38 89 TYR A N 1
ATOM 682 C CA . TYR A 1 89 ? 11.482 4.386 7.871 1.00 88.38 89 TYR A CA 1
ATOM 683 C C . TYR A 1 89 ? 12.337 3.841 6.734 1.00 88.38 89 TYR A C 1
ATOM 685 O O . TYR A 1 89 ? 12.627 2.649 6.681 1.00 88.38 89 TYR A O 1
ATOM 693 N N . ARG A 1 90 ? 12.694 4.713 5.795 1.00 88.25 90 ARG A N 1
ATOM 694 C CA . ARG A 1 90 ? 13.341 4.338 4.537 1.00 88.25 90 ARG A CA 1
ATOM 695 C C . ARG A 1 90 ? 13.960 5.557 3.871 1.00 88.25 90 ARG A C 1
ATOM 697 O O . ARG A 1 90 ? 13.553 6.686 4.139 1.00 88.25 90 ARG A O 1
ATOM 704 N N . SER A 1 91 ? 14.973 5.303 3.052 1.00 87.69 91 SER A N 1
ATOM 705 C CA . SER A 1 91 ? 15.550 6.288 2.141 1.00 87.69 91 SER A CA 1
ATOM 706 C C . SER A 1 91 ? 14.635 6.503 0.938 1.00 87.69 91 SER A C 1
ATOM 708 O O . SER A 1 91 ? 13.944 5.574 0.529 1.00 87.69 91 SER A O 1
ATOM 710 N N . GLY A 1 92 ? 14.695 7.693 0.341 1.00 90.19 92 GLY A N 1
ATOM 711 C CA . GLY A 1 92 ? 13.835 8.068 -0.779 1.00 90.19 92 GLY A CA 1
ATOM 712 C C . GLY A 1 92 ? 12.596 8.835 -0.324 1.00 90.19 92 GLY A C 1
ATOM 713 O O . GLY A 1 92 ? 12.614 9.482 0.725 1.00 90.19 92 GLY A O 1
ATOM 714 N N . TYR A 1 93 ? 11.546 8.785 -1.136 1.00 92.19 93 TYR A N 1
ATOM 715 C CA . TYR A 1 93 ? 10.239 9.360 -0.821 1.00 92.19 93 TYR A CA 1
ATOM 716 C C . TYR A 1 93 ? 9.160 8.287 -0.834 1.00 92.19 93 TYR A C 1
ATOM 718 O O . TYR A 1 93 ? 9.241 7.311 -1.577 1.00 92.19 93 TYR A O 1
ATOM 726 N N . ASP A 1 94 ? 8.129 8.522 -0.028 1.00 94.38 94 ASP A N 1
ATOM 727 C CA . ASP A 1 94 ? 6.914 7.725 0.026 1.00 94.38 94 ASP A CA 1
ATOM 728 C C . ASP A 1 94 ? 5.718 8.685 0.042 1.00 94.38 94 ASP A C 1
ATOM 730 O O . ASP A 1 94 ? 5.658 9.589 0.881 1.00 94.38 94 ASP A O 1
ATOM 734 N N . TYR A 1 95 ? 4.778 8.514 -0.883 1.00 94.62 95 TYR A N 1
ATOM 735 C CA . TYR A 1 95 ? 3.571 9.338 -0.982 1.00 94.62 95 TYR A CA 1
ATOM 736 C C . TYR A 1 95 ? 2.395 8.535 -1.556 1.00 94.62 95 TYR A C 1
ATOM 738 O O . TYR A 1 95 ? 2.548 7.369 -1.914 1.00 94.62 95 TYR A O 1
ATOM 746 N N . GLY A 1 96 ? 1.202 9.137 -1.587 1.00 95.69 96 GLY A N 1
ATOM 747 C CA . GLY A 1 96 ? 0.021 8.512 -2.193 1.00 95.69 96 GLY A CA 1
ATOM 748 C C . GLY A 1 96 ? -0.370 7.192 -1.523 1.00 95.69 96 GLY A C 1
ATOM 749 O O . GLY A 1 96 ? -0.422 6.156 -2.171 1.00 95.69 96 GLY A O 1
ATOM 750 N N . VAL A 1 97 ? -0.566 7.181 -0.202 1.00 96.75 97 VAL A N 1
ATOM 751 C CA . VAL A 1 97 ? -0.881 5.937 0.517 1.00 96.75 97 VAL A CA 1
ATOM 752 C C . VAL A 1 97 ? -2.342 5.516 0.322 1.00 96.75 97 VAL A C 1
ATOM 754 O O . VAL A 1 97 ? -3.261 6.305 0.527 1.00 96.75 97 VAL A O 1
ATOM 757 N N . SER A 1 98 ? -2.551 4.235 0.032 1.00 97.94 98 SER A N 1
ATOM 758 C CA . SER A 1 98 ? -3.823 3.529 0.158 1.00 97.94 98 SER A CA 1
ATOM 759 C C . SER A 1 98 ? -3.702 2.474 1.253 1.00 97.94 98 SER A C 1
ATOM 761 O O . SER A 1 98 ? -2.728 1.724 1.297 1.00 97.94 98 SER A O 1
ATOM 763 N N . LEU A 1 99 ? -4.671 2.416 2.164 1.00 96.69 99 LEU A N 1
ATOM 764 C CA . LEU A 1 99 ? -4.653 1.524 3.321 1.00 96.69 99 LEU A CA 1
ATOM 765 C C . LEU A 1 99 ? -5.969 0.757 3.387 1.00 96.69 99 LEU A C 1
ATOM 767 O O . LEU A 1 99 ? -7.042 1.353 3.359 1.00 96.69 99 LEU A O 1
ATOM 771 N N . MET A 1 100 ? -5.881 -0.558 3.546 1.00 97.38 100 MET A N 1
ATOM 772 C CA . MET A 1 100 ? -7.040 -1.425 3.703 1.00 97.38 100 MET A CA 1
ATOM 773 C C . MET A 1 100 ? -6.852 -2.344 4.900 1.00 97.38 100 MET A C 1
ATOM 775 O O . MET A 1 100 ? -5.776 -2.905 5.106 1.00 97.38 100 MET A O 1
ATOM 779 N N . ARG A 1 101 ? -7.926 -2.541 5.663 1.00 96.62 101 ARG A N 1
ATOM 780 C CA . ARG A 1 101 ? -8.027 -3.616 6.649 1.00 96.62 101 ARG A CA 1
ATOM 781 C C . ARG A 1 101 ? -8.966 -4.691 6.108 1.00 96.62 101 ARG A C 1
ATOM 783 O O . ARG A 1 101 ? -10.107 -4.387 5.778 1.00 96.62 101 ARG A O 1
ATOM 790 N N . SER A 1 102 ? -8.495 -5.933 6.049 1.00 92.31 102 SER A N 1
ATOM 791 C CA . SER A 1 102 ? -9.286 -7.115 5.698 1.00 92.31 102 SER A CA 1
ATOM 792 C C . SER A 1 102 ? -9.185 -8.126 6.839 1.00 92.31 102 SER A C 1
ATOM 794 O O . SER A 1 102 ? -8.139 -8.747 7.039 1.00 92.31 102 SER A O 1
ATOM 796 N N . GLY A 1 103 ? -10.265 -8.270 7.611 1.00 91.94 103 GLY A N 1
ATOM 797 C CA . GLY A 1 103 ? -10.254 -9.033 8.862 1.00 91.94 103 GLY A CA 1
ATOM 798 C C . GLY A 1 103 ? -9.263 -8.438 9.868 1.00 91.94 103 GLY A C 1
ATOM 799 O O . GLY A 1 103 ? -9.326 -7.247 10.188 1.00 91.94 103 GLY A O 1
ATOM 800 N N . ASP A 1 104 ? -8.316 -9.254 10.325 1.00 94.25 104 ASP A N 1
ATOM 801 C CA . ASP A 1 104 ? -7.276 -8.860 11.289 1.00 94.25 104 ASP A CA 1
ATOM 802 C C . ASP A 1 104 ? -5.957 -8.431 10.641 1.00 94.25 104 ASP A C 1
ATOM 804 O O . ASP A 1 104 ? -4.962 -8.213 11.328 1.00 94.25 104 ASP A O 1
ATOM 808 N N . ARG A 1 105 ? -5.929 -8.296 9.312 1.00 96.75 105 ARG A N 1
ATOM 809 C CA . ARG A 1 105 ? -4.734 -7.872 8.582 1.00 96.75 105 ARG A CA 1
ATOM 810 C C . ARG A 1 105 ? -4.944 -6.509 7.951 1.00 96.75 105 ARG A C 1
ATOM 812 O O . ARG A 1 105 ? -5.971 -6.238 7.329 1.00 96.75 105 ARG A O 1
ATOM 819 N N . TYR A 1 106 ? -3.933 -5.669 8.081 1.00 98.19 106 TYR A N 1
ATOM 820 C CA . TYR A 1 106 ? -3.777 -4.432 7.343 1.00 98.19 106 TYR A CA 1
ATOM 821 C C . TYR A 1 106 ? -2.843 -4.670 6.165 1.00 98.19 106 TYR A C 1
ATOM 823 O O . TYR A 1 106 ? -1.839 -5.378 6.275 1.00 98.19 106 TYR A O 1
ATOM 831 N N . ARG A 1 107 ? -3.153 -4.030 5.046 1.00 97.94 107 ARG A N 1
ATOM 832 C CA . ARG A 1 107 ? -2.265 -3.919 3.898 1.00 97.94 107 ARG A CA 1
ATOM 833 C C . ARG A 1 107 ? -2.244 -2.471 3.445 1.00 97.94 107 ARG A C 1
ATOM 835 O O . ARG A 1 107 ? -3.280 -1.807 3.434 1.00 97.94 107 ARG A O 1
ATOM 842 N N . MET A 1 108 ? -1.058 -1.989 3.113 1.00 97.94 108 MET A N 1
ATOM 843 C CA . MET A 1 108 ? -0.862 -0.645 2.596 1.00 97.94 108 MET A CA 1
ATOM 844 C C . MET A 1 108 ? -0.171 -0.716 1.242 1.00 97.94 108 MET A C 1
ATOM 846 O O . MET A 1 108 ? 0.702 -1.561 1.045 1.00 97.94 108 MET A O 1
ATOM 850 N N . TRP A 1 109 ? -0.547 0.195 0.354 1.00 98.31 109 TRP A N 1
ATOM 851 C CA . TRP A 1 109 ? 0.093 0.447 -0.928 1.00 98.31 109 TRP A CA 1
ATOM 852 C C . TRP A 1 109 ? 0.461 1.913 -1.004 1.00 98.31 109 TRP A C 1
ATOM 854 O O . TRP A 1 109 ? -0.266 2.753 -0.483 1.00 98.31 109 TRP A O 1
ATOM 864 N N . TRP A 1 110 ? 1.587 2.234 -1.616 1.00 97.69 110 TRP A N 1
ATOM 865 C CA . TRP A 1 110 ? 2.016 3.620 -1.746 1.00 97.69 110 TRP A CA 1
ATOM 866 C C . TRP A 1 110 ? 2.985 3.766 -2.905 1.00 97.69 110 TRP A C 1
ATOM 868 O O . TRP A 1 110 ? 3.623 2.794 -3.316 1.00 97.69 110 TRP A O 1
ATOM 878 N N . CYS A 1 111 ? 3.105 4.984 -3.416 1.00 95.88 111 CYS A N 1
ATOM 879 C CA . CYS A 1 111 ? 4.148 5.317 -4.365 1.00 95.88 111 CYS A CA 1
ATOM 880 C C . CYS A 1 111 ? 5.468 5.517 -3.620 1.00 95.88 111 CYS A C 1
ATOM 882 O O . CYS A 1 111 ? 5.522 6.256 -2.633 1.00 95.88 111 CYS A O 1
ATOM 884 N N . GLY A 1 112 ? 6.524 4.854 -4.083 1.00 94.62 112 GLY A N 1
ATOM 885 C CA . GLY A 1 112 ? 7.861 5.016 -3.533 1.00 94.62 112 GLY A CA 1
ATOM 886 C C . GLY A 1 112 ? 8.929 5.052 -4.615 1.00 94.62 112 GLY A C 1
ATOM 887 O O . GLY A 1 112 ? 8.822 4.375 -5.639 1.00 94.62 112 GLY A O 1
ATOM 888 N N . GLY A 1 113 ? 9.983 5.817 -4.352 1.00 91.31 113 GLY A N 1
ATOM 889 C CA . GLY A 1 113 ? 11.106 5.970 -5.267 1.00 91.31 113 GLY A CA 1
ATOM 890 C C . GLY A 1 113 ? 12.353 6.496 -4.572 1.00 91.31 113 GLY A C 1
ATOM 891 O O . GLY A 1 113 ? 12.324 6.967 -3.431 1.00 91.31 113 GLY A O 1
ATOM 892 N N . GLU A 1 114 ? 13.476 6.404 -5.272 1.00 90.31 114 GLU A N 1
ATOM 893 C CA . GLU A 1 114 ? 14.760 6.902 -4.806 1.00 90.31 114 GLU A CA 1
ATOM 894 C C . GLU A 1 114 ? 15.143 8.166 -5.584 1.00 90.31 114 GLU A C 1
ATOM 896 O O . GLU A 1 114 ? 15.386 8.119 -6.794 1.00 90.31 114 GLU A O 1
ATOM 901 N N . LEU A 1 115 ? 15.239 9.301 -4.880 1.00 85.25 115 LEU A N 1
ATOM 902 C CA . LEU A 1 115 ? 15.701 10.569 -5.454 1.00 85.25 115 LEU A CA 1
ATOM 903 C C . LEU A 1 115 ? 17.027 10.388 -6.200 1.00 85.25 115 LEU A C 1
ATOM 905 O O . LEU A 1 115 ? 17.967 9.804 -5.665 1.00 85.25 115 LEU A O 1
ATOM 909 N N . ALA A 1 116 ? 17.104 10.943 -7.412 1.00 84.06 116 ALA A N 1
ATOM 910 C CA . ALA A 1 116 ? 18.305 10.950 -8.253 1.00 84.06 116 ALA A CA 1
ATOM 911 C C . ALA A 1 116 ? 18.893 9.558 -8.582 1.00 84.06 116 ALA A C 1
ATOM 913 O O . ALA A 1 116 ? 20.051 9.462 -8.981 1.00 84.06 116 ALA A O 1
ATOM 914 N N . SER A 1 117 ? 18.109 8.483 -8.456 1.00 86.88 117 SER A N 1
ATOM 915 C CA . SER A 1 117 ? 18.554 7.120 -8.786 1.00 86.88 117 SER A CA 1
ATOM 916 C C . SER A 1 117 ? 18.407 6.758 -10.268 1.00 86.88 117 SER A C 1
ATOM 918 O O . SER A 1 117 ? 19.015 5.796 -10.729 1.00 86.88 117 SER A O 1
ATOM 920 N N . GLY A 1 118 ? 17.569 7.493 -11.010 1.00 84.50 118 GLY A N 1
ATOM 921 C CA . GLY A 1 118 ? 17.139 7.109 -12.359 1.00 84.50 118 GLY A CA 1
ATOM 922 C C . GLY A 1 118 ? 16.169 5.920 -12.387 1.00 84.50 118 GLY A C 1
ATOM 923 O O . GLY A 1 118 ? 15.758 5.506 -13.468 1.00 84.50 118 GLY A O 1
ATOM 924 N N . ILE A 1 119 ? 15.790 5.381 -11.223 1.00 84.25 119 ILE A N 1
ATOM 925 C CA . ILE A 1 119 ? 14.766 4.345 -11.088 1.00 84.25 119 ILE A CA 1
ATOM 926 C C . ILE A 1 119 ? 13.405 5.051 -11.056 1.00 84.25 119 ILE A C 1
ATOM 928 O O . ILE A 1 119 ? 13.213 5.916 -10.198 1.00 84.25 119 ILE A O 1
ATOM 932 N N . PRO A 1 120 ? 12.468 4.724 -11.963 1.00 88.75 120 PRO A N 1
ATOM 933 C CA . PRO A 1 120 ? 11.158 5.351 -11.938 1.00 88.75 120 PRO A CA 1
ATOM 934 C C . PRO A 1 120 ? 10.327 4.891 -10.733 1.00 88.75 120 PRO A C 1
ATOM 936 O O . PRO A 1 120 ? 10.564 3.830 -10.144 1.00 88.75 120 PRO A O 1
ATOM 939 N N . ASP A 1 121 ? 9.330 5.706 -10.402 1.00 92.88 121 ASP A N 1
ATOM 940 C CA . ASP A 1 121 ? 8.369 5.442 -9.336 1.00 92.88 121 ASP A CA 1
ATOM 941 C C . ASP A 1 121 ? 7.671 4.094 -9.519 1.00 92.88 121 ASP A C 1
ATOM 943 O O . ASP A 1 121 ? 7.412 3.639 -10.636 1.00 92.88 121 ASP A O 1
ATOM 947 N N . ARG A 1 122 ? 7.372 3.447 -8.394 1.00 94.06 122 ARG A N 1
ATOM 948 C CA . ARG A 1 122 ? 6.714 2.140 -8.339 1.00 94.06 122 ARG A CA 1
ATOM 949 C C . ARG A 1 122 ? 5.748 2.088 -7.170 1.00 94.06 122 ARG A C 1
ATOM 951 O O . ARG A 1 122 ? 5.954 2.756 -6.153 1.00 94.06 122 ARG A O 1
ATOM 958 N N . ILE A 1 123 ? 4.735 1.234 -7.276 1.00 96.81 123 ILE A N 1
ATOM 959 C CA . ILE A 1 123 ? 3.858 0.967 -6.138 1.00 96.81 123 ILE A CA 1
ATOM 960 C C . ILE A 1 123 ? 4.505 -0.093 -5.268 1.00 96.81 123 ILE A C 1
ATOM 962 O O . ILE A 1 123 ? 4.838 -1.189 -5.723 1.00 96.81 123 ILE A O 1
ATOM 966 N N . LEU A 1 124 ? 4.671 0.241 -3.998 1.00 96.56 124 LEU A N 1
ATOM 967 C CA . LEU A 1 124 ? 5.161 -0.647 -2.961 1.00 96.56 124 LEU A CA 1
ATOM 968 C C . LEU A 1 124 ? 3.993 -1.147 -2.114 1.00 96.56 124 LEU A C 1
ATOM 970 O O . LEU A 1 124 ? 2.954 -0.497 -2.043 1.00 96.56 124 LEU A O 1
ATOM 974 N N . THR A 1 125 ? 4.165 -2.307 -1.483 1.00 97.81 125 THR A N 1
ATOM 975 C CA . THR A 1 125 ? 3.193 -2.904 -0.562 1.00 97.81 125 THR A CA 1
ATOM 976 C C . THR A 1 125 ? 3.867 -3.475 0.679 1.00 97.81 125 THR A C 1
ATOM 978 O O . THR A 1 125 ? 4.995 -3.974 0.627 1.00 97.81 125 THR A O 1
ATOM 981 N N . ALA A 1 126 ? 3.148 -3.435 1.797 1.00 97.81 126 ALA A N 1
ATOM 982 C CA . ALA A 1 126 ? 3.515 -4.047 3.067 1.00 97.81 126 ALA A CA 1
ATOM 983 C C . ALA A 1 126 ? 2.256 -4.463 3.830 1.00 97.81 126 ALA A C 1
ATOM 985 O O . ALA A 1 126 ? 1.157 -3.962 3.578 1.00 97.81 126 ALA A O 1
ATOM 986 N N . GLU A 1 127 ? 2.427 -5.385 4.771 1.00 97.75 127 GLU A N 1
ATOM 987 C CA . GLU A 1 127 ? 1.352 -5.924 5.595 1.00 97.75 127 GLU A CA 1
ATOM 988 C C . GLU A 1 127 ? 1.644 -5.718 7.079 1.00 97.75 127 GLU A C 1
ATOM 990 O O . GLU A 1 127 ? 2.799 -5.637 7.501 1.00 97.75 127 GLU A O 1
ATOM 995 N N . SER A 1 128 ? 0.584 -5.656 7.877 1.00 97.69 128 SER A N 1
ATOM 996 C CA . SER A 1 128 ? 0.658 -5.529 9.329 1.00 97.69 128 SER A CA 1
ATOM 997 C C . SER A 1 128 ? -0.524 -6.238 9.986 1.00 97.69 128 SER A C 1
ATOM 999 O O 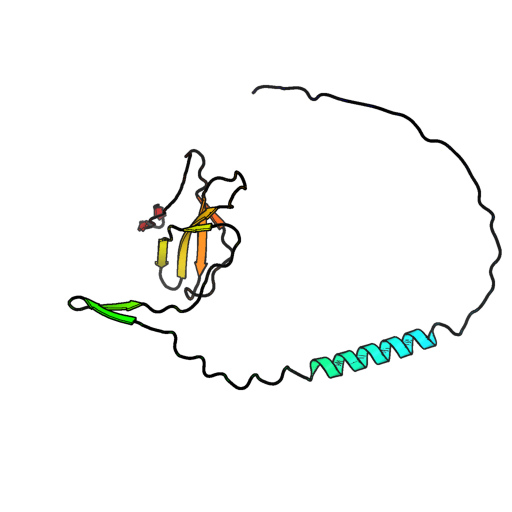. SER A 1 128 ? -1.603 -6.318 9.405 1.00 97.69 128 SER A O 1
ATOM 1001 N N . ASN A 1 129 ? -0.340 -6.737 11.207 1.00 97.56 129 ASN A N 1
ATOM 1002 C CA . ASN A 1 129 ? -1.437 -7.281 12.015 1.00 97.56 129 ASN A CA 1
ATOM 1003 C C . ASN A 1 129 ? -2.024 -6.232 12.981 1.00 97.56 129 ASN A C 1
ATOM 1005 O O . ASN A 1 129 ? -3.117 -6.417 13.503 1.00 97.56 129 ASN A O 1
ATOM 1009 N N . ASP A 1 130 ? -1.318 -5.125 13.228 1.00 94.81 130 ASP A N 1
ATOM 1010 C CA . ASP A 1 130 ? -1.674 -4.126 14.246 1.00 94.81 130 ASP A CA 1
ATOM 1011 C C . ASP A 1 130 ? -1.718 -2.680 13.713 1.00 94.81 130 ASP A C 1
ATOM 1013 O O . ASP A 1 130 ? -2.087 -1.757 14.439 1.00 94.81 130 ASP A O 1
ATOM 1017 N N . GLY A 1 131 ? -1.356 -2.468 12.444 1.00 93.62 131 GLY A N 1
ATOM 1018 C CA . GLY A 1 131 ? -1.253 -1.153 11.808 1.00 93.62 131 GLY A CA 1
ATOM 1019 C C . GLY A 1 131 ? -0.048 -0.327 12.275 1.00 93.62 131 GLY A C 1
ATOM 1020 O O . GLY A 1 131 ? 0.107 0.822 11.858 1.00 93.62 131 GLY A O 1
ATOM 1021 N N . ILE A 1 132 ? 0.812 -0.890 13.126 1.00 93.19 132 ILE A N 1
ATOM 1022 C CA . ILE A 1 132 ? 1.940 -0.214 13.770 1.00 93.19 132 ILE A CA 1
ATOM 1023 C C . ILE A 1 132 ? 3.267 -0.815 13.308 1.00 93.19 132 ILE A C 1
ATOM 1025 O O . ILE A 1 132 ? 4.161 -0.075 12.898 1.00 93.19 132 ILE A O 1
ATOM 1029 N N . ILE A 1 133 ? 3.394 -2.138 13.377 1.00 94.25 133 ILE A N 1
ATOM 1030 C CA . ILE A 1 133 ? 4.569 -2.885 12.939 1.00 94.25 133 ILE A CA 1
ATOM 1031 C C . ILE A 1 133 ? 4.266 -3.444 11.554 1.00 94.25 133 ILE A C 1
ATOM 1033 O O . ILE A 1 133 ? 3.324 -4.216 11.376 1.00 94.25 133 ILE A O 1
ATOM 1037 N N . TRP A 1 134 ? 5.071 -3.049 10.574 1.00 96.62 134 TRP A N 1
ATOM 1038 C CA . TRP A 1 134 ? 4.878 -3.398 9.170 1.00 96.62 134 TRP A CA 1
ATOM 1039 C C . TRP A 1 134 ? 5.977 -4.332 8.678 1.00 96.62 134 TRP A C 1
ATOM 1041 O O . TRP A 1 134 ? 7.127 -4.251 9.116 1.00 96.62 134 TRP A O 1
ATOM 1051 N N . SER A 1 135 ? 5.622 -5.220 7.752 1.00 97.00 135 SER A N 1
ATOM 1052 C CA . SER A 1 135 ? 6.585 -6.063 7.050 1.00 97.00 135 SER A CA 1
ATOM 1053 C C . SER A 1 135 ? 7.578 -5.223 6.237 1.00 97.00 135 SER A C 1
ATOM 1055 O O . SER A 1 135 ? 7.311 -4.070 5.890 1.00 97.00 135 SER A O 1
ATOM 1057 N N . ALA A 1 136 ? 8.703 -5.831 5.852 1.00 95.38 136 ALA A N 1
ATOM 1058 C CA . ALA A 1 136 ? 9.575 -5.247 4.841 1.00 95.38 136 ALA A CA 1
ATOM 1059 C C . ALA A 1 136 ? 8.768 -4.971 3.554 1.00 95.38 136 ALA A C 1
ATOM 1061 O O . ALA A 1 136 ? 7.995 -5.837 3.127 1.00 95.38 136 ALA A O 1
ATOM 1062 N N . PRO A 1 137 ? 8.909 -3.788 2.941 1.00 95.69 137 PRO A N 1
ATOM 1063 C CA . PRO A 1 137 ? 8.168 -3.486 1.726 1.00 95.69 137 PRO A CA 1
ATOM 1064 C C . PRO A 1 137 ? 8.618 -4.322 0.533 1.00 95.69 137 PRO A C 1
ATOM 1066 O O . PRO A 1 137 ? 9.796 -4.641 0.388 1.00 95.69 137 PRO A O 1
ATOM 1069 N N . SER A 1 138 ? 7.676 -4.604 -0.357 1.00 95.88 138 SER A N 1
ATOM 1070 C CA . SER A 1 138 ? 7.903 -5.279 -1.636 1.00 95.88 138 SER A CA 1
ATOM 1071 C C . SER A 1 138 ? 7.255 -4.493 -2.774 1.00 95.88 138 SER A C 1
ATOM 1073 O O . SER A 1 138 ? 6.436 -3.609 -2.526 1.00 95.88 138 SER A O 1
ATOM 1075 N N . VAL A 1 139 ? 7.642 -4.765 -4.020 1.00 95.19 139 VAL A N 1
ATOM 1076 C CA . VAL A 1 139 ? 7.039 -4.113 -5.192 1.00 95.19 139 VAL A CA 1
ATOM 1077 C C . VAL A 1 139 ? 5.690 -4.761 -5.498 1.00 95.19 139 VAL A C 1
ATOM 1079 O O . VAL A 1 139 ? 5.624 -5.968 -5.708 1.00 95.19 139 VAL A O 1
ATOM 1082 N N . ALA A 1 140 ? 4.631 -3.955 -5.529 1.00 96.00 140 ALA A N 1
ATOM 1083 C CA . ALA A 1 140 ? 3.295 -4.363 -5.952 1.00 96.00 140 ALA A CA 1
ATOM 1084 C C . ALA A 1 140 ? 3.087 -4.153 -7.456 1.00 96.00 140 ALA A C 1
ATOM 1086 O O . ALA A 1 140 ? 2.523 -5.018 -8.120 1.00 96.00 140 ALA A O 1
ATOM 1087 N N . LEU A 1 141 ? 3.550 -3.015 -7.982 1.00 94.38 141 LEU A N 1
ATOM 1088 C CA . LEU A 1 141 ? 3.419 -2.663 -9.393 1.00 94.38 141 LEU A CA 1
ATOM 1089 C C . LEU A 1 141 ? 4.656 -1.891 -9.855 1.00 94.38 141 LEU A C 1
ATOM 1091 O O . LEU A 1 141 ? 5.047 -0.900 -9.234 1.00 94.38 141 LEU A O 1
ATOM 1095 N N . LEU A 1 142 ? 5.274 -2.369 -10.933 1.00 93.00 142 LEU A N 1
ATOM 1096 C CA . LEU A 1 142 ? 6.331 -1.654 -11.641 1.00 93.00 142 LEU A CA 1
ATOM 1097 C C . LEU A 1 142 ? 5.713 -0.624 -12.596 1.00 93.00 142 LEU A C 1
ATOM 1099 O O . LEU A 1 142 ? 4.591 -0.828 -13.055 1.00 93.00 142 LEU A O 1
ATOM 1103 N N . PRO A 1 143 ? 6.440 0.456 -12.920 1.00 89.44 143 PRO A N 1
ATOM 1104 C CA . PRO A 1 143 ? 5.979 1.438 -13.891 1.00 89.44 143 PRO A CA 1
ATOM 1105 C C . PRO A 1 143 ? 5.806 0.811 -15.278 1.00 89.44 143 PRO A C 1
ATOM 1107 O O . PRO A 1 143 ? 4.825 1.106 -15.937 1.00 89.44 143 PRO A O 1
ATOM 1110 N N . GLU A 1 144 ? 6.686 -0.100 -15.709 1.00 85.81 144 GLU A N 1
ATOM 1111 C CA . GLU A 1 144 ? 6.640 -0.694 -17.053 1.00 85.81 144 GLU A CA 1
ATOM 1112 C C . GLU A 1 144 ? 5.342 -1.496 -17.315 1.00 85.81 144 GLU A C 1
ATOM 1114 O O . GLU A 1 144 ? 4.944 -2.301 -16.468 1.00 85.81 144 GLU A O 1
ATOM 1119 N N . PRO A 1 145 ? 4.689 -1.335 -18.490 1.00 80.00 145 PRO A N 1
ATOM 1120 C CA . PRO A 1 145 ? 5.094 -0.543 -19.667 1.00 80.00 145 PRO A CA 1
ATOM 1121 C C . PRO A 1 145 ? 4.715 0.947 -19.619 1.00 80.00 145 PRO A C 1
ATOM 1123 O O . PRO A 1 145 ? 4.941 1.672 -20.587 1.00 80.00 145 PRO A O 1
ATOM 1126 N N . LEU A 1 146 ? 4.109 1.413 -18.531 1.00 73.38 146 LEU A N 1
ATOM 1127 C CA . LEU A 1 146 ? 3.730 2.809 -18.330 1.00 73.38 146 LEU A CA 1
ATOM 1128 C C . LEU A 1 146 ? 4.962 3.667 -17.980 1.00 73.38 146 LEU A C 1
ATOM 1130 O O . LEU A 1 146 ? 5.964 3.199 -17.444 1.00 73.38 146 LEU A O 1
ATOM 1134 N N . ALA A 1 147 ? 4.893 4.961 -18.297 1.00 74.88 147 ALA A N 1
ATOM 1135 C CA . ALA A 1 147 ? 5.982 5.898 -18.007 1.00 74.88 147 ALA A CA 1
ATOM 1136 C C . ALA A 1 147 ? 6.025 6.336 -16.529 1.00 74.88 147 ALA A C 1
ATOM 1138 O O . ALA A 1 147 ? 7.059 6.813 -16.065 1.00 74.88 147 ALA A O 1
ATOM 1139 N N . LEU A 1 148 ? 4.909 6.198 -15.802 1.00 83.31 148 LEU A N 1
ATOM 1140 C CA . LEU A 1 148 ? 4.772 6.577 -14.397 1.00 83.31 148 LEU A CA 1
ATOM 1141 C C . LEU A 1 148 ? 3.609 5.809 -13.756 1.00 83.31 148 LEU A C 1
ATOM 1143 O O . LEU A 1 148 ? 2.545 5.684 -14.364 1.00 83.31 148 LEU A O 1
ATOM 1147 N N . VAL A 1 149 ? 3.798 5.353 -12.519 1.00 91.38 149 VAL A N 1
ATOM 1148 C CA . VAL A 1 149 ? 2.737 4.817 -11.663 1.00 91.38 149 VAL A CA 1
ATOM 1149 C C . VAL A 1 149 ? 2.827 5.488 -10.292 1.00 91.38 149 VAL A C 1
ATOM 1151 O O . VAL A 1 149 ? 3.895 5.511 -9.685 1.00 91.38 149 VAL A O 1
ATOM 1154 N N . ALA A 1 150 ? 1.727 6.080 -9.826 1.00 94.12 150 ALA A N 1
ATOM 1155 C CA . ALA A 1 150 ? 1.683 6.876 -8.601 1.00 94.12 150 ALA A CA 1
ATOM 1156 C C . ALA A 1 150 ? 0.261 6.922 -8.017 1.00 94.12 150 ALA A C 1
ATOM 1158 O O . ALA A 1 150 ? -0.687 6.493 -8.669 1.00 94.12 150 ALA A O 1
ATOM 1159 N N . ASP A 1 151 ? 0.139 7.443 -6.793 1.00 95.06 151 ASP A N 1
ATOM 1160 C CA . ASP A 1 151 ? -1.131 7.727 -6.106 1.00 95.06 151 ASP A CA 1
ATOM 1161 C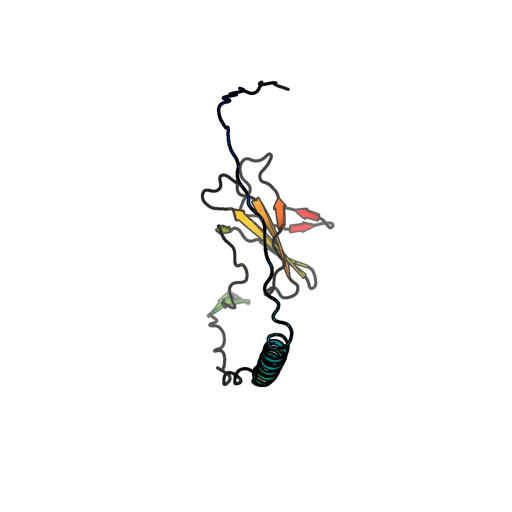 C . ASP A 1 151 ? -2.174 6.592 -6.153 1.00 95.06 151 ASP A C 1
ATOM 1163 O O . ASP A 1 151 ? -3.313 6.805 -6.578 1.00 95.06 151 ASP A O 1
ATOM 1167 N N . PRO A 1 152 ? -1.812 5.370 -5.714 1.00 96.50 152 PRO A N 1
ATOM 1168 C CA . PRO A 1 152 ? -2.712 4.230 -5.760 1.00 96.50 152 PRO A CA 1
ATOM 1169 C C . PRO A 1 152 ? -3.995 4.480 -4.961 1.00 96.50 152 PRO A C 1
ATOM 1171 O O . PRO A 1 152 ? -3.973 4.987 -3.837 1.00 96.50 152 PRO A O 1
ATOM 1174 N N . SER A 1 153 ? -5.113 4.008 -5.508 1.00 97.25 153 SER A N 1
ATOM 1175 C CA . SER A 1 153 ? -6.380 3.847 -4.798 1.00 97.25 153 SER A CA 1
ATOM 1176 C C . SER A 1 153 ? -6.826 2.402 -4.953 1.00 97.25 153 SER A C 1
ATOM 1178 O O . SER A 1 153 ? -7.132 1.969 -6.058 1.00 97.25 153 SER A O 1
ATOM 1180 N N . VAL A 1 154 ? -6.819 1.638 -3.860 1.00 96.94 154 VAL A N 1
ATOM 1181 C CA . VAL A 1 154 ? -6.986 0.185 -3.935 1.00 96.94 154 VAL A CA 1
ATOM 1182 C C . VAL A 1 154 ? -8.347 -0.252 -3.411 1.00 96.94 154 VAL A C 1
ATOM 1184 O O . VAL A 1 154 ? -8.726 0.071 -2.284 1.00 96.94 154 VAL A O 1
ATOM 1187 N N . ILE A 1 155 ? -9.049 -1.072 -4.195 1.00 96.94 155 ILE A N 1
ATOM 1188 C CA . ILE A 1 155 ? -10.245 -1.804 -3.756 1.00 96.94 155 ILE A CA 1
ATOM 1189 C C . ILE A 1 155 ? -10.013 -3.313 -3.831 1.00 96.94 155 ILE A C 1
ATOM 1191 O O . ILE A 1 155 ? -9.229 -3.796 -4.648 1.00 96.94 155 ILE A O 1
ATOM 1195 N N . GLN A 1 156 ? -10.715 -4.069 -2.987 1.00 95.81 156 GLN A N 1
ATOM 1196 C CA . GLN A 1 156 ? -10.737 -5.525 -3.052 1.00 95.81 156 GLN A CA 1
ATOM 1197 C C . GLN A 1 156 ? -12.106 -5.986 -3.543 1.00 95.81 156 GLN A C 1
ATOM 1199 O O . GLN A 1 156 ? -13.130 -5.652 -2.949 1.00 95.81 156 GLN A O 1
ATOM 1204 N N . PHE A 1 157 ? -12.127 -6.768 -4.618 1.00 95.69 157 PHE A N 1
ATOM 1205 C CA . PHE A 1 157 ? -13.355 -7.285 -5.208 1.00 95.69 157 PHE A CA 1
ATOM 1206 C C . PHE A 1 157 ? -13.129 -8.683 -5.782 1.00 95.69 157 PHE A C 1
ATOM 1208 O O . PHE A 1 157 ? -12.164 -8.911 -6.508 1.00 95.69 157 PHE A O 1
ATOM 1215 N 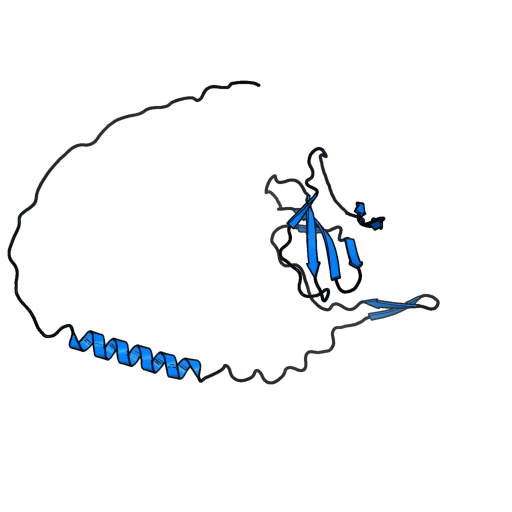N . ALA A 1 158 ? -14.020 -9.622 -5.447 1.00 95.62 158 ALA A N 1
ATOM 1216 C CA . ALA A 1 158 ? -13.971 -11.015 -5.905 1.00 95.62 158 ALA A CA 1
ATOM 1217 C C . ALA A 1 158 ? -12.610 -11.713 -5.674 1.00 95.62 158 ALA A C 1
ATOM 1219 O O . ALA A 1 158 ? -12.147 -12.486 -6.507 1.00 95.62 158 ALA A O 1
ATOM 1220 N N . GLY A 1 159 ? -11.951 -11.422 -4.546 1.00 93.44 159 GLY A N 1
ATOM 1221 C CA . GLY A 1 159 ? -10.632 -11.976 -4.210 1.00 93.44 159 GLY A CA 1
ATOM 1222 C C . GLY A 1 159 ? -9.446 -11.277 -4.884 1.00 93.44 159 GLY A C 1
ATOM 1223 O O . GLY A 1 159 ? -8.304 -11.614 -4.584 1.00 93.44 159 GLY A O 1
ATOM 1224 N N . TRP A 1 160 ? -9.697 -10.275 -5.728 1.00 95.19 160 TRP A N 1
ATOM 1225 C CA . TRP A 1 160 ? -8.679 -9.497 -6.433 1.00 95.19 160 TRP A CA 1
ATOM 1226 C C . TRP A 1 160 ? -8.508 -8.105 -5.838 1.00 95.19 160 TRP A C 1
ATOM 1228 O O . TRP A 1 160 ? -9.451 -7.544 -5.279 1.00 95.19 160 TRP A O 1
ATOM 1238 N N . TYR A 1 161 ? -7.310 -7.546 -6.002 1.00 94.50 161 TYR A N 1
ATOM 1239 C CA . TYR A 1 161 ? -7.032 -6.138 -5.740 1.00 94.50 161 TYR A CA 1
ATOM 1240 C C . TYR A 1 161 ? -7.017 -5.374 -7.058 1.00 94.50 161 TYR A C 1
ATOM 1242 O O . TYR A 1 161 ? -6.374 -5.809 -8.012 1.00 94.50 161 TYR A O 1
ATOM 1250 N N . TRP A 1 162 ? -7.707 -4.241 -7.080 1.00 94.88 162 TRP A N 1
ATOM 1251 C CA . TRP A 1 162 ? -7.769 -3.325 -8.214 1.00 94.88 162 TRP A CA 1
ATOM 1252 C C . TRP A 1 162 ? -7.166 -1.998 -7.784 1.00 94.88 162 TRP A C 1
ATOM 1254 O O . TRP A 1 162 ? -7.483 -1.530 -6.688 1.00 94.88 162 TRP A O 1
ATOM 1264 N N . MET A 1 163 ? -6.296 -1.442 -8.624 1.00 92.38 163 MET A N 1
ATOM 1265 C CA . MET A 1 163 ? -5.608 -0.166 -8.426 1.00 92.38 163 MET A CA 1
ATOM 1266 C C . MET A 1 163 ? -5.581 0.626 -9.726 1.00 92.38 163 MET A C 1
ATOM 1268 O O . MET A 1 163 ? -5.554 -0.034 -10.790 1.00 92.38 163 MET A O 1
#

Sequence (163 aa):
MILIRPLNHDRKRRKPDDEDRPHHPRLRSCGHQRLWRTIGLLLLLALSDAAVLAGPPAAAGATRAAPASKSVSVGGWVAVSQYRQKVLYRSGYDYGVSLMRSGDRYRMWWCGGELASGIPDRILTAESNDGIIWSAPSVALLPEPLALVADPSVIQFAGWYWM

Secondary structure (DSSP, 8-state):
-------------------------PPP--SSSHHHHHHHHHHHHHHHHHHHS-PPP-------PPPPEEEEEETTEEEEEE--------SSEEEEEEEEEETTEEEEEEEEE-TTSSPPPEEEEEEESSSSS-PPPEEEE--TTSS---S---EEETTEEE-

Foldseek 3Di:
DDDDDDDDDDDDDDDDDDDDDDDDDDDDDPDDPPVVVVVVVVVVVVVVVVVVPCDPPDPPDPPPPDFDKDWDDDPPDIDIDTDDDDQDDDAFDWAQKEWDDDPQKIKIWIWTDHPPPPQAIFIKMWMDRPVRHIDDIDTPGGCPPPPHDGNDHWDDDPNDIDD

Radius of gyration: 32.28 Å; chains: 1; bounding box: 93×42×69 Å

pLDDT: mean 73.85, std 23.54, range [28.28, 98.31]